Protein AF-A0AAN0LYT0-F1 (afdb_monomer_lite)

Foldseek 3Di:
DPQPDPPPSSVVSVVVVVVVVQVVQVVVVFFDDWDWDQDPLRWIFIFTRGPAFAQDQDPVRHGLVCCVVPPPPDDPPPDDDDDGDHDHIGTDGDSPPPDD

Secondary structure (DSSP, 8-state):
--SS-SSHHHHHHHHHHHHHHHHHHHHTT--S-EEEEE-TTSEEEEEE-SS-EE-SBPTTSSBHHHHHHHSTT--GGGS------EE------EE-----

Radius of gyration: 14.74 Å; chains: 1; bounding box: 36×31×37 Å

Structure (mmCIF, N/CA/C/O backbone):
data_AF-A0AAN0LYT0-F1
#
_entry.id   AF-A0AAN0LYT0-F1
#
loop_
_atom_site.group_PDB
_atom_site.id
_atom_site.type_symbol
_atom_site.label_atom_id
_atom_site.label_alt_id
_atom_site.label_comp_id
_atom_site.label_asym_id
_atom_site.label_entity_id
_atom_site.label_seq_id
_atom_site.pdbx_PDB_ins_code
_atom_site.Cartn_x
_atom_site.Cartn_y
_atom_site.Cartn_z
_atom_site.occupancy
_atom_site.B_iso_or_equiv
_atom_site.auth_seq_id
_atom_site.auth_comp_id
_atom_site.auth_asym_id
_atom_site.auth_atom_id
_atom_site.pdbx_PDB_model_num
ATOM 1 N N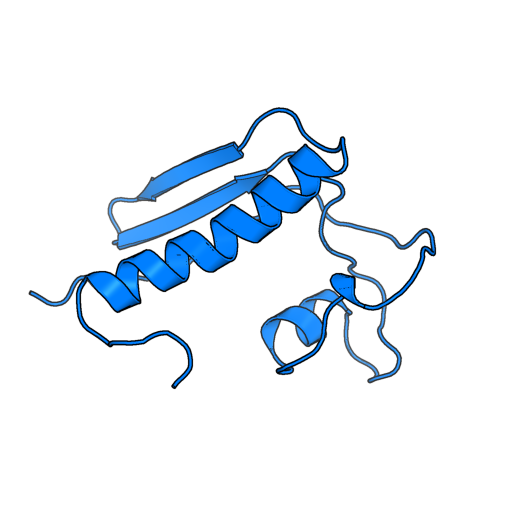 . MET A 1 1 ? 6.498 -13.376 11.750 1.00 87.06 1 MET A N 1
ATOM 2 C CA . MET A 1 1 ? 7.488 -13.430 10.650 1.00 87.06 1 MET A CA 1
ATOM 3 C C . MET A 1 1 ? 7.451 -12.152 9.825 1.00 87.06 1 MET A C 1
ATOM 5 O O . MET A 1 1 ? 8.455 -11.468 9.832 1.00 87.06 1 MET A O 1
ATOM 9 N N . TYR A 1 2 ? 6.321 -11.796 9.200 1.00 93.44 2 TYR A N 1
ATOM 10 C CA . TYR A 1 2 ? 6.203 -10.564 8.401 1.00 93.44 2 TYR A CA 1
ATOM 11 C C . T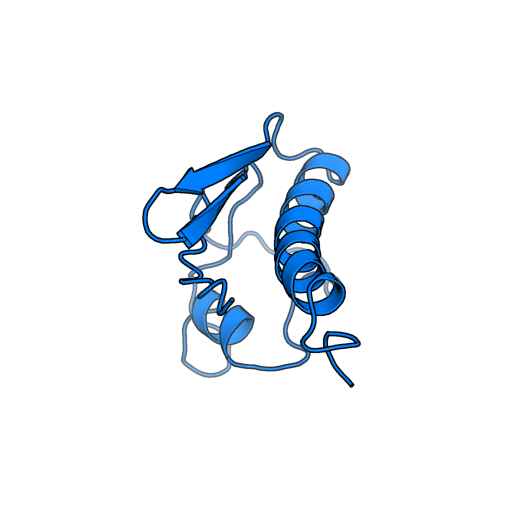YR A 1 2 ? 5.733 -9.364 9.235 1.00 93.44 2 TYR A C 1
ATOM 13 O O . TYR A 1 2 ? 6.493 -8.438 9.463 1.00 93.44 2 TYR A O 1
ATOM 21 N N . ILE A 1 3 ? 4.530 -9.443 9.808 1.00 93.81 3 ILE A N 1
ATOM 22 C CA . ILE A 1 3 ? 3.902 -8.312 10.518 1.00 93.81 3 ILE A CA 1
ATOM 23 C C . ILE A 1 3 ? 4.068 -8.340 12.049 1.00 93.81 3 ILE A C 1
ATOM 25 O O . ILE A 1 3 ? 3.438 -7.571 12.765 1.00 93.81 3 ILE A O 1
ATOM 29 N N . GLY A 1 4 ? 4.925 -9.217 12.578 1.00 95.31 4 GLY A N 1
ATOM 30 C CA . GLY A 1 4 ? 5.179 -9.346 14.021 1.00 95.31 4 GLY A CA 1
ATOM 31 C C . GLY A 1 4 ? 4.128 -10.168 14.780 1.00 95.31 4 GLY A C 1
ATOM 32 O O . GLY A 1 4 ? 4.474 -11.216 15.323 1.00 95.31 4 GLY A O 1
ATOM 33 N N . SER A 1 5 ? 2.864 -9.742 14.779 1.00 94.69 5 SER A N 1
ATOM 34 C CA . SER A 1 5 ? 1.732 -10.401 15.457 1.00 94.69 5 SER A CA 1
ATOM 35 C C . SER A 1 5 ? 0.458 -10.357 14.601 1.00 94.69 5 SER A C 1
ATOM 37 O O . SER A 1 5 ? 0.444 -9.751 13.538 1.00 94.69 5 SER A O 1
ATOM 39 N N . THR A 1 6 ? -0.615 -11.008 15.055 1.00 94.94 6 THR A N 1
ATOM 40 C CA . THR A 1 6 ? -1.973 -10.908 14.475 1.00 94.94 6 THR A CA 1
ATOM 41 C C . THR A 1 6 ? -2.970 -10.295 15.466 1.00 94.94 6 THR A C 1
ATOM 43 O O . THR A 1 6 ? -4.173 -10.489 15.346 1.00 94.94 6 THR A O 1
ATOM 46 N N . ASP A 1 7 ? -2.457 -9.596 16.482 1.00 91.50 7 ASP A N 1
ATOM 47 C CA . ASP A 1 7 ? -3.232 -8.766 17.407 1.00 91.50 7 ASP A CA 1
ATOM 48 C C . ASP A 1 7 ? -3.279 -7.310 16.895 1.00 91.50 7 ASP A C 1
ATOM 50 O O . ASP A 1 7 ? -2.859 -7.011 15.772 1.00 91.50 7 ASP A O 1
ATOM 54 N N . GLN A 1 8 ? -3.736 -6.376 17.734 1.00 90.81 8 GLN A N 1
ATOM 55 C CA . GLN A 1 8 ? -3.787 -4.949 17.408 1.00 90.81 8 GLN A CA 1
ATOM 56 C C . GLN A 1 8 ? -2.454 -4.395 16.874 1.00 90.81 8 GLN A C 1
ATOM 58 O O . GLN A 1 8 ? -2.469 -3.517 16.015 1.00 90.81 8 GLN A O 1
ATOM 63 N N . ARG A 1 9 ? -1.297 -4.890 17.336 1.00 92.44 9 ARG A N 1
ATOM 64 C CA . ARG A 1 9 ? 0.006 -4.396 16.858 1.00 92.44 9 ARG A CA 1
ATOM 65 C C . ARG A 1 9 ? 0.247 -4.786 15.407 1.00 92.44 9 ARG A C 1
ATOM 67 O O . ARG A 1 9 ? 0.670 -3.940 14.630 1.00 92.44 9 ARG A O 1
ATOM 74 N N . GLY A 1 10 ? -0.065 -6.030 15.045 1.00 93.31 10 GLY A N 1
ATOM 75 C CA . GLY A 1 10 ? 0.008 -6.510 13.667 1.00 93.31 10 GLY A CA 1
ATOM 76 C C . GLY A 1 10 ? -0.930 -5.743 12.745 1.00 93.31 10 GLY A C 1
ATOM 77 O O . GLY A 1 10 ? -0.534 -5.356 11.651 1.00 93.31 10 GLY A O 1
ATOM 78 N N . LEU A 1 11 ? -2.137 -5.442 13.234 1.00 91.44 11 LEU A N 1
ATOM 79 C CA . LEU A 1 11 ? -3.110 -4.628 12.511 1.00 91.44 11 LEU A CA 1
ATOM 80 C C . LEU A 1 11 ? -2.569 -3.226 12.196 1.00 91.44 11 LEU A C 1
ATOM 82 O O . LEU A 1 11 ? -2.607 -2.790 11.052 1.00 91.44 11 LEU A O 1
ATOM 86 N N . HIS A 1 12 ? -2.019 -2.529 13.195 1.00 90.56 12 HIS A N 1
ATOM 87 C CA . HIS A 1 12 ? -1.436 -1.200 12.982 1.00 90.56 12 HIS A CA 1
ATOM 88 C C . HIS A 1 12 ? -0.190 -1.263 12.096 1.00 90.56 12 HIS A C 1
ATOM 90 O O . HIS A 1 12 ? 0.077 -0.324 11.357 1.00 90.56 12 HIS A O 1
ATOM 96 N N . HIS A 1 13 ? 0.551 -2.372 12.128 1.00 92.62 13 HIS A N 1
ATOM 97 C CA . HIS A 1 13 ? 1.731 -2.552 11.292 1.00 92.62 13 HIS A CA 1
ATOM 98 C C . HIS A 1 13 ? 1.396 -2.548 9.798 1.00 92.62 13 HIS A C 1
ATOM 100 O O . HIS A 1 13 ? 2.125 -1.930 9.031 1.00 92.62 13 HIS A O 1
ATOM 106 N N . LEU A 1 14 ? 0.261 -3.132 9.395 1.00 91.25 14 LEU A N 1
ATOM 107 C CA . LEU A 1 14 ? -0.226 -3.033 8.012 1.00 91.25 14 LEU A CA 1
ATOM 108 C C . LEU A 1 14 ? -0.433 -1.571 7.592 1.00 91.25 14 LEU A C 1
ATOM 110 O O . LEU A 1 14 ? -0.044 -1.174 6.497 1.00 91.25 14 LEU A O 1
ATOM 114 N N . VAL A 1 15 ? -0.976 -0.747 8.493 1.00 89.81 15 VAL A N 1
ATOM 115 C CA . VAL A 1 15 ? -1.165 0.692 8.255 1.00 89.81 15 VAL A CA 1
ATOM 116 C C . VAL A 1 15 ? 0.177 1.411 8.117 1.00 89.81 15 VAL A C 1
ATOM 118 O O . VAL A 1 15 ? 0.340 2.227 7.208 1.00 89.81 15 VAL A O 1
ATOM 121 N N . TRP A 1 16 ? 1.145 1.093 8.983 1.00 91.19 16 TRP A N 1
ATOM 122 C CA . TRP A 1 16 ? 2.487 1.677 8.939 1.00 91.19 16 TRP A CA 1
ATOM 123 C C . TRP A 1 16 ? 3.211 1.376 7.632 1.00 91.19 16 TRP A C 1
ATOM 125 O O . TRP A 1 16 ? 3.722 2.301 7.016 1.00 91.19 16 TRP A O 1
ATOM 135 N N . GLU A 1 17 ? 3.165 0.138 7.144 1.00 93.56 17 GLU A N 1
ATOM 136 C CA . GLU A 1 17 ? 3.823 -0.247 5.887 1.00 93.56 17 GLU A CA 1
ATOM 137 C C . GLU A 1 17 ? 3.323 0.568 4.684 1.00 93.56 17 GLU A C 1
ATOM 139 O O . GLU A 1 17 ? 4.088 0.945 3.791 1.00 93.56 17 GLU A O 1
ATOM 144 N N . ILE A 1 18 ? 2.028 0.888 4.654 1.00 91.06 18 ILE A N 1
ATOM 145 C CA . ILE A 1 18 ? 1.462 1.728 3.599 1.00 91.06 18 ILE A CA 1
ATOM 146 C C . ILE A 1 18 ? 1.836 3.200 3.795 1.00 91.06 18 ILE A C 1
ATOM 148 O O . ILE A 1 18 ? 2.245 3.867 2.842 1.00 91.06 18 ILE A O 1
ATOM 152 N N . MET A 1 19 ? 1.708 3.705 5.022 1.00 91.19 19 MET A N 1
ATOM 153 C CA . MET A 1 19 ? 2.027 5.092 5.356 1.00 91.19 19 MET A CA 1
ATOM 154 C C . MET A 1 19 ? 3.507 5.416 5.109 1.00 91.19 19 MET A C 1
ATOM 156 O O . MET A 1 19 ? 3.812 6.476 4.566 1.00 91.19 19 MET A O 1
ATOM 160 N N . ASP A 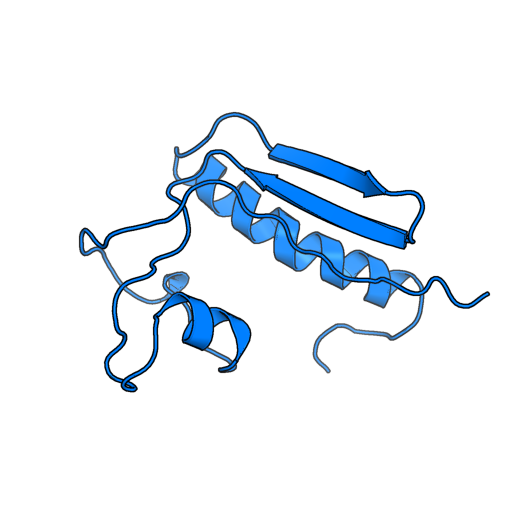1 20 ? 4.417 4.502 5.437 1.00 92.56 20 ASP A N 1
ATOM 161 C CA . ASP A 1 20 ? 5.860 4.688 5.280 1.00 92.56 20 ASP A CA 1
ATOM 162 C C . ASP A 1 20 ? 6.254 4.839 3.807 1.00 92.56 20 ASP A C 1
ATOM 164 O O . ASP A 1 20 ? 7.098 5.668 3.473 1.00 92.56 20 ASP A O 1
ATOM 168 N N . ASN A 1 21 ? 5.586 4.131 2.888 1.00 91.31 21 ASN A N 1
ATOM 169 C CA . ASN A 1 21 ? 5.807 4.327 1.453 1.00 91.31 21 ASN A CA 1
ATOM 170 C C . ASN A 1 21 ? 5.385 5.728 0.975 1.00 91.31 21 ASN A C 1
ATOM 172 O O . ASN A 1 21 ? 6.065 6.311 0.131 1.00 91.31 21 ASN A O 1
ATOM 176 N N . ALA A 1 22 ? 4.304 6.287 1.525 1.00 90.44 22 ALA A N 1
ATOM 177 C CA . ALA A 1 22 ? 3.891 7.661 1.237 1.00 90.44 22 ALA A CA 1
ATOM 178 C C . ALA A 1 22 ? 4.859 8.696 1.845 1.00 90.44 22 ALA A C 1
ATOM 180 O O . ALA A 1 22 ? 5.200 9.691 1.201 1.00 90.44 22 ALA A O 1
ATOM 181 N N . ILE A 1 23 ? 5.344 8.454 3.069 1.00 92.75 23 ILE A N 1
ATOM 182 C CA . ILE A 1 23 ? 6.347 9.303 3.729 1.00 92.75 23 ILE A CA 1
ATOM 183 C C . ILE A 1 23 ? 7.665 9.291 2.949 1.00 92.75 23 ILE A C 1
ATOM 185 O O . ILE A 1 23 ? 8.271 10.346 2.773 1.00 92.75 23 ILE A O 1
ATOM 189 N N . ASP A 1 24 ? 8.089 8.140 2.431 1.00 90.94 24 ASP A N 1
ATOM 190 C CA . ASP A 1 24 ? 9.298 8.032 1.615 1.00 90.94 24 ASP A CA 1
ATOM 191 C C . ASP A 1 24 ? 9.227 8.895 0.350 1.00 90.94 24 ASP A C 1
ATOM 193 O O . ASP A 1 24 ? 10.226 9.506 -0.039 1.00 90.94 24 ASP A O 1
ATOM 197 N N . GLU A 1 25 ? 8.065 8.998 -0.298 1.00 92.06 25 GLU A N 1
ATOM 198 C CA . GLU A 1 25 ? 7.885 9.917 -1.427 1.00 92.06 25 GLU A CA 1
ATOM 199 C C . GLU A 1 25 ? 8.064 11.376 -0.988 1.00 92.06 25 GLU A C 1
ATOM 201 O O . GLU A 1 25 ? 8.844 12.111 -1.608 1.00 92.06 25 GLU A O 1
ATOM 206 N N . ALA A 1 26 ? 7.435 11.765 0.126 1.00 91.50 26 ALA A N 1
ATOM 207 C CA . ALA A 1 26 ? 7.536 13.113 0.684 1.00 91.50 26 ALA A CA 1
ATOM 208 C C . ALA A 1 26 ? 8.977 13.470 1.088 1.00 91.50 26 ALA A C 1
ATOM 210 O O . ALA A 1 26 ? 9.464 14.553 0.755 1.00 91.50 26 ALA A O 1
ATOM 211 N N . LEU A 1 27 ? 9.701 12.547 1.732 1.00 91.75 27 LEU A N 1
ATOM 212 C CA . LEU A 1 27 ? 11.113 12.713 2.101 1.00 91.75 27 LEU A CA 1
ATOM 213 C C . LEU A 1 27 ? 12.027 12.832 0.876 1.00 91.75 27 LEU A C 1
ATOM 215 O O . LEU A 1 27 ? 13.033 13.539 0.920 1.00 91.75 27 LEU A O 1
ATOM 219 N N . ASN A 1 28 ? 11.658 12.200 -0.240 1.00 88.88 28 ASN A N 1
ATOM 220 C CA . ASN A 1 28 ? 12.339 12.357 -1.526 1.00 88.88 28 ASN A CA 1
ATOM 221 C C . ASN A 1 28 ? 11.931 13.636 -2.286 1.00 88.88 28 ASN A C 1
ATOM 223 O O . ASN A 1 28 ? 12.379 13.843 -3.417 1.00 88.88 28 ASN A O 1
ATOM 227 N N . GLY A 1 29 ? 11.114 14.499 -1.674 1.00 92.06 29 GLY A N 1
ATOM 228 C CA . GLY A 1 29 ? 10.695 15.791 -2.214 1.00 92.06 29 GLY A CA 1
ATOM 229 C C . GLY A 1 29 ? 9.453 15.739 -3.105 1.00 92.06 29 GLY A C 1
ATOM 230 O O . GLY A 1 29 ? 9.205 16.699 -3.837 1.00 92.06 29 GLY A O 1
ATOM 231 N N . TYR A 1 30 ? 8.685 14.646 -3.071 1.00 90.06 30 TYR A N 1
ATOM 232 C CA . TYR A 1 30 ? 7.477 14.462 -3.877 1.00 90.06 30 TYR A CA 1
ATOM 233 C C . TYR A 1 30 ? 6.231 14.357 -2.993 1.00 90.06 30 TYR A C 1
ATOM 235 O O . TYR A 1 30 ? 6.118 13.457 -2.171 1.00 90.06 30 TYR A O 1
ATOM 243 N N . GLY A 1 31 ? 5.272 15.256 -3.207 1.00 89.06 31 GLY A N 1
ATOM 244 C CA . GLY A 1 31 ? 4.043 15.332 -2.419 1.00 89.06 31 GLY A CA 1
ATOM 245 C C . GLY A 1 31 ? 4.164 16.229 -1.189 1.00 89.06 31 GLY A C 1
ATOM 246 O O . GLY A 1 31 ? 5.245 16.439 -0.639 1.00 89.06 31 GLY A O 1
ATOM 247 N N . LYS A 1 32 ? 3.038 16.829 -0.791 1.00 93.44 32 LYS A N 1
ATOM 248 C CA . LYS A 1 32 ? 2.960 17.749 0.361 1.00 93.44 32 LYS A CA 1
ATOM 249 C C . LYS A 1 32 ? 1.927 17.322 1.391 1.00 93.44 32 LYS A C 1
ATOM 251 O O . LYS A 1 32 ? 1.955 17.811 2.519 1.00 93.44 32 LYS A O 1
ATOM 256 N N . SER A 1 33 ? 1.010 16.446 0.997 1.00 92.75 33 SER A N 1
ATOM 257 C CA . SER A 1 33 ? -0.062 15.953 1.841 1.00 92.75 33 SER A CA 1
ATOM 258 C C . SER A 1 33 ? -0.153 14.436 1.766 1.00 92.75 33 SER A C 1
ATOM 260 O O . SER A 1 33 ? 0.004 13.838 0.701 1.00 92.75 33 SER A O 1
ATOM 262 N N . ILE A 1 34 ? -0.432 13.835 2.920 1.00 91.31 34 ILE A N 1
ATOM 263 C CA . ILE A 1 34 ? -0.842 12.443 3.053 1.00 91.31 34 ILE A CA 1
ATOM 264 C C . ILE A 1 34 ? -2.169 12.468 3.811 1.00 91.31 34 ILE A C 1
ATOM 266 O O . ILE A 1 34 ? -2.257 13.038 4.901 1.00 91.31 34 ILE A O 1
ATOM 270 N N . LYS A 1 35 ? -3.212 11.881 3.227 1.00 93.00 35 LYS A N 1
ATOM 271 C CA . LYS A 1 35 ? -4.548 11.781 3.814 1.00 93.00 35 LYS A CA 1
ATOM 272 C C . LYS A 1 35 ? -4.834 10.334 4.188 1.00 93.00 35 LYS A C 1
ATOM 274 O O . LYS A 1 35 ? -4.799 9.456 3.330 1.00 93.00 35 LYS A O 1
ATOM 279 N N . ILE A 1 36 ? -5.183 10.119 5.451 1.00 90.00 36 ILE A N 1
ATOM 280 C CA . ILE A 1 36 ? -5.594 8.820 5.983 1.00 90.00 36 ILE A CA 1
ATOM 281 C C . ILE A 1 36 ? -7.081 8.901 6.326 1.00 90.00 36 ILE A C 1
ATOM 283 O O . ILE A 1 36 ? -7.514 9.858 6.970 1.00 90.00 36 ILE A O 1
ATOM 287 N N . VAL A 1 37 ? -7.861 7.927 5.863 1.00 89.88 37 VAL A N 1
ATOM 288 C CA . VAL A 1 37 ? -9.301 7.824 6.129 1.00 89.88 37 VAL A CA 1
ATOM 289 C C . VAL A 1 37 ? -9.609 6.416 6.611 1.00 89.88 37 VAL A C 1
ATOM 291 O O . VAL A 1 37 ? -9.184 5.452 5.981 1.00 89.88 37 VAL A O 1
ATOM 294 N N . ILE A 1 38 ? -10.334 6.316 7.721 1.00 88.56 38 ILE A N 1
ATOM 295 C CA . ILE A 1 38 ? -10.949 5.073 8.185 1.00 88.56 38 ILE A CA 1
ATOM 296 C C . ILE A 1 38 ? -12.433 5.202 7.865 1.00 88.56 38 ILE A C 1
ATOM 298 O O . ILE A 1 38 ? -13.067 6.152 8.323 1.00 88.56 38 ILE A O 1
ATOM 302 N N . GLU A 1 39 ? -12.942 4.296 7.045 1.00 88.62 39 GLU A N 1
ATOM 303 C CA . GLU A 1 39 ? -14.332 4.274 6.601 1.00 88.62 39 GLU A CA 1
ATOM 304 C C . GLU A 1 39 ? -15.175 3.371 7.520 1.00 88.62 39 GLU A C 1
ATOM 306 O O . GLU A 1 39 ? -14.657 2.508 8.239 1.00 88.62 39 GLU A O 1
ATOM 311 N N . ASP A 1 40 ? -16.497 3.545 7.478 1.00 89.31 40 ASP A N 1
ATOM 312 C CA . ASP A 1 40 ? -17.439 2.826 8.351 1.00 89.31 40 ASP A CA 1
ATOM 313 C C . ASP A 1 40 ? -17.497 1.308 8.078 1.00 89.31 40 ASP A C 1
ATOM 315 O O . ASP A 1 40 ? -17.943 0.535 8.926 1.00 89.31 40 ASP A O 1
ATOM 319 N N . ASP A 1 41 ? -17.024 0.856 6.913 1.00 86.44 41 ASP A N 1
ATOM 320 C CA . ASP A 1 41 ? -16.942 -0.560 6.527 1.00 86.44 41 ASP A CA 1
ATOM 321 C C . ASP A 1 41 ? -15.657 -1.256 7.018 1.00 86.44 41 ASP A C 1
ATOM 323 O O . ASP A 1 41 ? -15.330 -2.369 6.599 1.00 86.44 41 ASP A O 1
ATOM 327 N N . MET A 1 42 ? -14.943 -0.617 7.948 1.00 81.75 42 MET A N 1
ATOM 328 C CA . MET A 1 42 ? -13.643 -1.047 8.456 1.00 81.75 42 MET A CA 1
ATOM 329 C C . MET A 1 42 ? -12.566 -1.099 7.366 1.00 81.75 42 MET A C 1
ATOM 331 O O . MET A 1 42 ? -11.622 -1.887 7.456 1.00 81.75 42 MET A O 1
ATOM 335 N N . THR A 1 43 ? -12.693 -0.270 6.329 1.00 83.88 43 THR A N 1
ATOM 336 C CA . THR A 1 43 ? -11.597 -0.036 5.393 1.00 83.88 43 THR A CA 1
ATOM 337 C C . THR A 1 43 ? -10.728 1.136 5.824 1.00 83.88 43 THR A C 1
ATOM 339 O O . THR A 1 43 ? -11.198 2.104 6.423 1.00 83.88 43 THR A O 1
ATOM 342 N N . LEU A 1 44 ? -9.428 1.050 5.535 1.00 88.88 44 LEU A N 1
ATOM 343 C CA . LEU A 1 44 ? -8.493 2.154 5.735 1.00 88.88 44 LEU A CA 1
ATOM 344 C C . LEU A 1 44 ? -7.852 2.530 4.409 1.00 88.88 44 LEU A C 1
ATOM 346 O O . LEU A 1 44 ? -7.203 1.703 3.778 1.00 88.88 44 LEU A O 1
ATOM 350 N N . SER A 1 45 ? -7.982 3.801 4.042 1.00 89.06 45 SER A N 1
ATOM 351 C CA . SER A 1 45 ? -7.392 4.391 2.845 1.00 89.06 45 SER A CA 1
ATOM 352 C C . SER A 1 45 ? -6.251 5.341 3.200 1.00 89.06 45 SER A C 1
ATOM 354 O O . SER A 1 45 ? -6.437 6.270 3.985 1.00 89.06 45 SER A O 1
ATOM 356 N N . VAL A 1 46 ? -5.096 5.171 2.554 1.00 88.06 46 VAL A N 1
ATOM 357 C CA . VAL A 1 46 ? -3.981 6.134 2.572 1.00 88.06 46 VAL A CA 1
ATOM 358 C C . VAL A 1 46 ? -3.808 6.706 1.172 1.00 88.06 46 VAL A C 1
ATOM 360 O O . VAL A 1 46 ? -3.612 5.944 0.230 1.00 88.06 46 VAL A O 1
ATOM 363 N N . ARG A 1 47 ? -3.879 8.034 1.053 1.00 91.25 47 ARG A N 1
ATOM 364 C CA . ARG A 1 47 ? -3.695 8.806 -0.184 1.00 91.25 47 ARG A CA 1
ATOM 365 C C . ARG A 1 47 ? -2.509 9.745 -0.040 1.00 91.25 47 ARG A C 1
ATOM 367 O O . ARG A 1 47 ? -2.471 10.514 0.915 1.00 91.25 47 ARG A O 1
ATOM 374 N N . ASP A 1 48 ? -1.608 9.740 -1.011 1.00 92.12 48 ASP A N 1
ATOM 375 C CA . ASP A 1 48 ? -0.483 10.671 -1.108 1.00 92.12 48 ASP A CA 1
ATOM 376 C C . ASP A 1 48 ? -0.449 11.397 -2.461 1.00 92.12 48 ASP A C 1
ATOM 378 O O . ASP A 1 48 ? -1.131 11.017 -3.417 1.00 92.12 48 ASP A O 1
ATOM 382 N N . GLU A 1 49 ? 0.348 12.462 -2.508 1.00 91.88 49 GLU A N 1
ATOM 383 C CA . GLU A 1 49 ? 0.629 13.275 -3.699 1.00 91.88 49 GLU A CA 1
ATOM 384 C C . GLU A 1 49 ? 2.057 13.031 -4.229 1.00 91.88 49 GLU A C 1
ATOM 386 O O . GLU A 1 49 ? 2.691 13.929 -4.790 1.00 91.88 49 GLU A O 1
ATOM 391 N N . GLY A 1 50 ? 2.615 11.846 -3.969 1.00 90.31 50 GLY A N 1
ATOM 392 C CA . GLY A 1 50 ? 3.933 11.437 -4.432 1.00 90.31 50 GLY A CA 1
ATOM 393 C C . GLY A 1 50 ? 3.978 11.235 -5.947 1.00 90.31 50 GLY A C 1
ATOM 394 O O . GLY A 1 50 ? 3.068 11.594 -6.691 1.00 90.31 50 GLY A O 1
ATOM 395 N N . ARG A 1 51 ? 5.045 10.610 -6.452 1.00 89.75 51 ARG A N 1
ATOM 396 C CA . ARG A 1 51 ? 5.195 10.390 -7.907 1.00 89.75 51 ARG A CA 1
ATOM 397 C C . ARG A 1 51 ? 4.173 9.408 -8.478 1.00 89.75 51 ARG A C 1
ATOM 399 O O . ARG A 1 51 ? 4.047 9.318 -9.700 1.00 89.75 51 ARG A O 1
ATOM 406 N N . GLY A 1 52 ? 3.527 8.630 -7.614 1.00 89.00 52 GLY A N 1
ATOM 407 C CA . GLY A 1 52 ? 2.671 7.516 -7.987 1.00 89.00 52 GLY A CA 1
ATOM 408 C C . GLY A 1 52 ? 3.434 6.217 -8.257 1.00 89.00 52 GLY A C 1
ATOM 409 O O . GLY A 1 52 ? 4.662 6.183 -8.386 1.00 89.00 52 GLY A O 1
ATOM 410 N N . MET A 1 53 ? 2.693 5.117 -8.374 1.00 87.69 53 MET A N 1
ATOM 411 C CA . MET A 1 53 ? 3.270 3.795 -8.641 1.00 87.69 53 MET A CA 1
ATOM 412 C C . MET A 1 53 ? 3.423 3.544 -10.146 1.00 87.69 53 MET A C 1
ATOM 414 O O . MET A 1 53 ? 2.554 3.954 -10.920 1.00 87.69 53 MET A O 1
ATOM 418 N N . PRO A 1 54 ? 4.495 2.861 -10.592 1.00 88.00 54 PRO A N 1
ATOM 419 C CA . PRO A 1 54 ? 4.688 2.538 -12.000 1.00 88.00 54 PRO A CA 1
ATOM 420 C C . PRO A 1 54 ? 3.619 1.556 -12.498 1.00 88.00 54 PRO A C 1
ATOM 422 O O . PRO A 1 54 ? 3.356 0.535 -11.864 1.00 88.00 54 PRO A O 1
ATOM 425 N N . ILE A 1 55 ? 3.035 1.839 -13.663 1.00 87.94 55 ILE A N 1
ATOM 426 C CA . ILE A 1 55 ? 1.988 0.995 -14.278 1.00 87.94 55 ILE A CA 1
ATOM 427 C C . ILE A 1 55 ? 2.430 0.301 -15.566 1.00 87.94 55 ILE A C 1
ATOM 429 O O . ILE A 1 55 ? 1.671 -0.472 -16.148 1.00 87.94 55 ILE A O 1
ATOM 433 N N . GLU A 1 56 ? 3.648 0.575 -16.024 1.00 89.06 56 GLU A N 1
ATOM 434 C CA . GLU A 1 56 ? 4.196 -0.051 -17.224 1.00 89.06 56 GLU A CA 1
ATOM 435 C C . GLU A 1 56 ? 4.455 -1.545 -17.024 1.00 89.06 56 GLU A C 1
ATOM 437 O O . GLU A 1 56 ? 4.503 -2.053 -15.901 1.00 89.06 56 GLU A O 1
ATOM 442 N N . LEU A 1 57 ? 4.602 -2.261 -18.139 1.00 91.62 57 LEU A N 1
ATOM 443 C CA . LEU A 1 57 ? 4.879 -3.689 -18.126 1.00 91.62 57 LEU A CA 1
ATOM 444 C C . LEU A 1 57 ? 6.266 -3.941 -17.516 1.00 91.62 57 LEU A C 1
ATOM 446 O O . LEU A 1 57 ? 7.275 -3.429 -17.994 1.00 91.62 57 LEU A O 1
ATOM 450 N N . HIS A 1 58 ? 6.324 -4.758 -16.473 1.00 90.38 58 HIS A N 1
ATOM 451 C CA . HIS A 1 58 ? 7.574 -5.258 -15.925 1.00 90.38 58 HIS A CA 1
ATOM 452 C C . HIS A 1 58 ? 8.092 -6.427 -16.778 1.00 90.38 58 HIS A C 1
ATOM 454 O O . HIS A 1 58 ? 7.323 -7.131 -17.435 1.00 90.38 58 HIS A O 1
ATOM 460 N N . LYS A 1 59 ? 9.399 -6.708 -16.711 1.00 87.94 59 LYS A N 1
ATOM 461 C CA . LYS A 1 59 ? 10.060 -7.835 -17.407 1.00 87.94 59 LYS A CA 1
ATOM 462 C C . LYS A 1 59 ? 9.442 -9.216 -17.134 1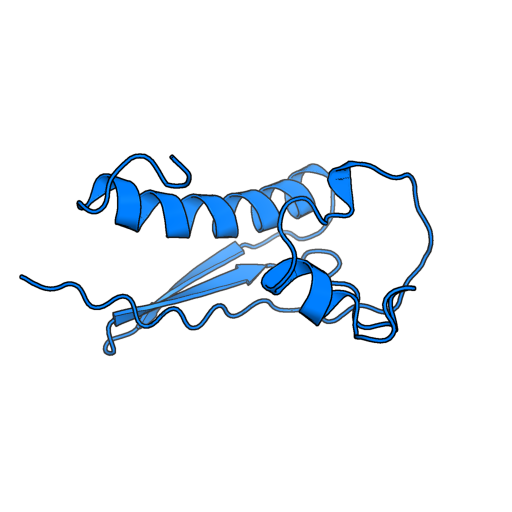.00 87.94 59 LYS A C 1
ATOM 464 O O . LYS A 1 59 ? 9.706 -10.155 -17.873 1.00 87.94 59 LYS A O 1
ATOM 469 N N . SER A 1 60 ? 8.644 -9.349 -16.074 1.00 87.88 60 SER A N 1
ATOM 470 C CA . SER A 1 60 ? 7.884 -10.566 -15.761 1.00 87.88 60 SER A CA 1
ATOM 471 C C . SER A 1 60 ? 6.650 -10.770 -16.649 1.00 87.88 60 SER A C 1
ATOM 473 O O . SER A 1 60 ? 5.999 -11.800 -16.526 1.00 87.88 60 SER A O 1
ATOM 475 N N . GLY A 1 61 ? 6.304 -9.810 -17.514 1.00 91.56 61 GLY A N 1
ATOM 476 C CA . GLY A 1 61 ? 5.148 -9.888 -18.413 1.00 91.56 61 GLY A CA 1
ATOM 477 C C . GLY A 1 61 ? 3.831 -9.380 -17.816 1.00 91.56 61 GLY A C 1
ATOM 478 O O . GLY A 1 61 ? 2.804 -9.448 -18.481 1.00 91.56 61 GLY A O 1
ATOM 479 N N . VAL A 1 62 ? 3.852 -8.849 -16.590 1.00 92.56 62 VAL A N 1
ATOM 480 C CA . V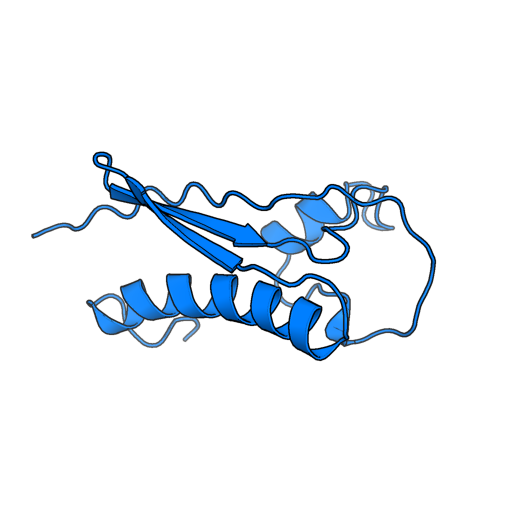AL A 1 62 ? 2.703 -8.206 -15.920 1.00 92.56 62 VAL A CA 1
ATOM 481 C C . VAL A 1 62 ? 3.040 -6.760 -15.550 1.00 92.56 62 VAL A C 1
ATOM 483 O O . VAL A 1 62 ? 4.206 -6.372 -15.612 1.00 92.56 62 VAL A O 1
ATOM 486 N N . SER A 1 63 ? 2.053 -5.939 -15.177 1.00 91.62 63 SER A N 1
ATOM 487 C CA . SER A 1 63 ? 2.310 -4.541 -14.796 1.00 91.62 63 SER A CA 1
ATOM 488 C C . SER A 1 63 ? 3.208 -4.449 -13.559 1.00 91.62 63 SER A C 1
ATOM 490 O O . SER A 1 63 ? 3.122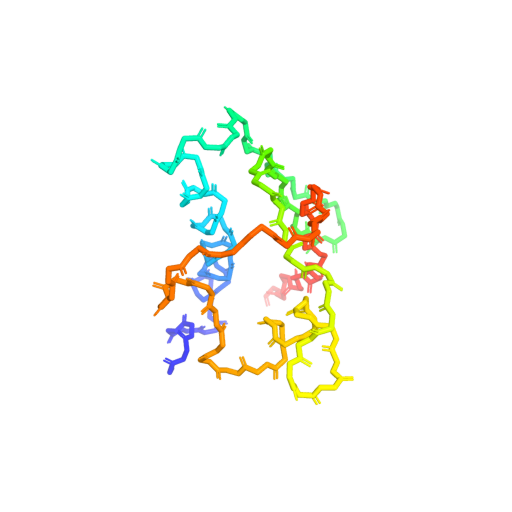 -5.275 -12.650 1.00 91.62 63 SER A O 1
ATOM 492 N N . ALA A 1 64 ? 4.058 -3.424 -13.494 1.00 89.75 64 ALA A N 1
ATOM 493 C CA . ALA A 1 64 ? 4.904 -3.167 -12.332 1.00 89.75 64 ALA A CA 1
ATOM 494 C C . ALA A 1 64 ? 4.071 -3.006 -11.048 1.00 89.75 64 ALA A C 1
ATOM 496 O O . ALA A 1 64 ? 4.468 -3.516 -10.003 1.00 89.75 64 ALA A O 1
ATOM 497 N N . LEU A 1 65 ? 2.878 -2.410 -11.154 1.00 90.50 65 LEU A N 1
ATOM 498 C CA . LEU A 1 65 ? 1.891 -2.346 -10.077 1.00 90.50 65 LEU A CA 1
ATOM 499 C C . LEU A 1 65 ? 1.542 -3.740 -9.538 1.00 90.50 65 LEU A C 1
ATOM 501 O O . LEU A 1 65 ? 1.621 -3.976 -8.337 1.00 90.50 65 LEU A O 1
ATOM 505 N N . GLN A 1 66 ? 1.209 -4.689 -10.417 1.00 91.19 66 GLN A N 1
ATOM 506 C CA . GLN A 1 66 ? 0.901 -6.055 -9.999 1.00 91.19 66 GLN A CA 1
ATOM 507 C C . GLN A 1 66 ? 2.108 -6.720 -9.336 1.00 91.19 66 GLN A C 1
ATOM 509 O O . GLN A 1 66 ? 1.948 -7.399 -8.325 1.00 91.19 66 GLN A O 1
ATOM 514 N N . VAL A 1 67 ? 3.316 -6.522 -9.869 1.00 92.06 67 VAL A N 1
ATOM 515 C CA . VAL A 1 67 ? 4.536 -7.092 -9.276 1.00 92.06 67 VAL A CA 1
ATOM 516 C C . VAL A 1 67 ? 4.735 -6.599 -7.844 1.00 92.06 67 VAL A C 1
ATOM 518 O O . VAL A 1 67 ? 4.985 -7.421 -6.969 1.00 92.06 67 VAL A O 1
ATOM 521 N N . ILE A 1 68 ? 4.563 -5.296 -7.597 1.00 90.31 68 ILE A N 1
ATOM 522 C CA . ILE A 1 68 ? 4.704 -4.685 -6.264 1.00 90.31 68 ILE A CA 1
ATOM 523 C C . ILE A 1 68 ? 3.767 -5.350 -5.244 1.00 90.31 68 ILE A C 1
ATOM 525 O O . ILE A 1 68 ? 4.189 -5.627 -4.127 1.00 90.31 68 ILE A O 1
ATOM 529 N N . PHE A 1 69 ? 2.525 -5.657 -5.631 1.00 91.62 69 PHE A N 1
ATOM 530 C CA . PHE A 1 69 ? 1.535 -6.242 -4.717 1.00 91.62 69 PHE A CA 1
ATOM 531 C C . PHE A 1 69 ? 1.550 -7.771 -4.630 1.00 91.62 69 PHE A C 1
ATOM 533 O O . PHE A 1 69 ? 0.931 -8.325 -3.726 1.00 91.62 69 PHE A O 1
ATOM 540 N N . THR A 1 70 ? 2.206 -8.475 -5.556 1.00 93.62 70 THR A N 1
ATOM 541 C CA . THR A 1 70 ? 2.090 -9.947 -5.652 1.00 93.62 70 THR A CA 1
ATOM 542 C C . THR A 1 70 ? 3.412 -10.697 -5.555 1.00 93.62 70 THR A C 1
ATOM 544 O O . THR A 1 70 ? 3.407 -11.919 -5.412 1.00 93.62 70 THR A O 1
ATOM 547 N N . VAL A 1 71 ? 4.549 -10.000 -5.603 1.00 91.94 71 VAL A N 1
ATOM 548 C CA . VAL A 1 71 ? 5.877 -10.615 -5.550 1.00 91.94 71 VAL A CA 1
ATOM 549 C C . VAL A 1 71 ? 6.654 -10.059 -4.362 1.00 91.94 71 VAL A C 1
ATOM 551 O O . VAL A 1 71 ? 7.017 -8.886 -4.326 1.00 91.94 71 VAL A O 1
ATOM 554 N N . LEU A 1 72 ? 6.957 -10.925 -3.393 1.00 91.50 72 LEU A N 1
ATOM 555 C CA . LEU A 1 72 ? 7.804 -10.559 -2.257 1.00 91.50 72 LEU A CA 1
ATOM 556 C C . LEU A 1 72 ? 9.208 -10.154 -2.727 1.00 91.50 72 LEU A C 1
ATOM 558 O O . LEU A 1 72 ? 9.768 -10.766 -3.636 1.00 91.50 72 LEU A O 1
ATOM 562 N N . HIS A 1 73 ? 9.797 -9.170 -2.045 1.00 88.19 73 HIS A N 1
ATOM 563 C CA . HIS A 1 73 ? 11.121 -8.609 -2.354 1.00 88.19 73 HIS A CA 1
ATOM 564 C C . HIS A 1 73 ? 11.220 -7.925 -3.732 1.00 88.19 73 HIS A C 1
ATOM 566 O O . HIS A 1 73 ? 12.314 -7.803 -4.286 1.00 88.19 73 HIS A O 1
ATOM 572 N N . ALA A 1 74 ? 10.101 -7.447 -4.284 1.00 85.75 74 ALA A N 1
ATOM 573 C CA . ALA A 1 74 ? 10.084 -6.587 -5.462 1.00 85.75 74 ALA A CA 1
ATOM 574 C C . ALA A 1 74 ? 9.845 -5.120 -5.065 1.00 85.75 74 ALA A C 1
ATOM 576 O O . ALA A 1 74 ? 8.894 -4.810 -4.356 1.00 85.75 74 ALA A O 1
ATOM 577 N N . GLY A 1 75 ? 10.694 -4.198 -5.530 1.00 79.19 75 GLY A N 1
ATOM 578 C CA . GLY A 1 75 ? 10.525 -2.772 -5.243 1.00 79.19 75 GLY A CA 1
ATOM 579 C C . GLY A 1 75 ? 11.617 -1.884 -5.839 1.00 79.19 75 GLY A C 1
ATOM 580 O O . GLY A 1 75 ? 12.740 -2.323 -6.078 1.00 79.19 75 GLY A O 1
ATOM 581 N N . GLY A 1 76 ? 11.284 -0.611 -6.068 1.00 74.44 76 GLY A N 1
ATOM 582 C CA . GLY A 1 76 ? 12.187 0.377 -6.674 1.00 74.44 76 GLY A CA 1
ATOM 583 C C . GLY A 1 76 ? 13.241 0.960 -5.726 1.00 74.44 76 GLY A C 1
ATOM 584 O O . GLY A 1 76 ? 14.170 1.612 -6.194 1.00 74.44 76 GLY A O 1
ATOM 585 N N . LYS A 1 77 ? 13.144 0.693 -4.413 1.00 69.38 77 LYS A N 1
ATOM 586 C CA . LYS A 1 77 ? 14.097 1.172 -3.389 1.00 69.38 77 LYS A CA 1
ATOM 587 C C . LYS A 1 77 ? 15.516 0.583 -3.548 1.00 69.38 77 LYS A C 1
ATOM 589 O O . LYS A 1 77 ? 16.432 1.018 -2.862 1.00 69.38 77 LYS A O 1
ATOM 594 N N . PHE A 1 78 ? 15.713 -0.356 -4.481 1.00 64.94 78 PHE A N 1
ATOM 595 C CA . PHE A 1 78 ? 16.985 -1.042 -4.743 1.00 64.94 78 PHE A CA 1
ATOM 596 C C . PHE A 1 78 ? 17.642 -0.688 -6.096 1.00 64.94 78 PHE A C 1
ATOM 598 O O . PHE A 1 78 ? 18.678 -1.262 -6.427 1.00 64.94 78 PHE A O 1
ATOM 605 N N . SER A 1 79 ? 17.081 0.235 -6.893 1.00 57.47 79 SER A N 1
ATOM 606 C CA . SER A 1 79 ? 17.610 0.586 -8.228 1.00 57.47 79 SER A CA 1
ATOM 607 C C . SER A 1 79 ? 17.539 2.085 -8.545 1.00 57.47 79 SER A C 1
ATOM 609 O O . SER A 1 79 ? 16.587 2.760 -8.158 1.00 57.47 79 SER A O 1
ATOM 611 N N . THR A 1 80 ? 18.500 2.609 -9.310 1.00 47.19 80 THR A N 1
ATOM 612 C CA . THR A 1 80 ? 18.557 4.015 -9.746 1.00 47.19 80 THR A CA 1
ATOM 613 C C . THR A 1 80 ? 17.838 4.271 -11.082 1.00 47.19 80 THR A C 1
ATOM 615 O O . THR A 1 80 ? 18.235 3.760 -12.118 1.00 47.19 80 THR A O 1
ATOM 618 N N . LYS A 1 81 ? 16.805 5.127 -11.002 1.00 50.84 81 LYS A N 1
ATOM 619 C CA . LYS A 1 81 ? 16.141 5.995 -12.007 1.00 50.84 81 LYS A CA 1
ATOM 620 C C . LYS A 1 81 ? 16.047 5.554 -13.483 1.00 50.84 81 LYS A C 1
ATOM 622 O O . LYS A 1 81 ? 16.976 5.760 -14.253 1.00 50.84 81 LYS A O 1
ATOM 627 N N . GLU A 1 82 ? 14.804 5.299 -13.901 1.00 53.41 82 GLU A N 1
ATOM 628 C CA . GLU A 1 82 ? 14.265 5.647 -15.227 1.00 53.41 82 GLU A CA 1
ATOM 629 C C . GLU A 1 82 ? 12.894 6.345 -15.080 1.00 53.41 82 GLU A C 1
ATOM 631 O O . GLU A 1 82 ? 12.189 6.201 -14.069 1.00 53.41 82 GLU A O 1
ATOM 636 N N . ALA A 1 83 ? 12.528 7.169 -16.065 1.00 54.81 83 ALA A N 1
ATOM 637 C CA . ALA A 1 83 ? 11.219 7.813 -16.124 1.00 54.81 83 ALA A CA 1
ATOM 638 C C . ALA A 1 83 ? 10.188 6.818 -16.678 1.00 54.81 83 ALA A C 1
ATOM 640 O O . ALA A 1 83 ? 10.196 6.520 -17.864 1.00 54.81 83 ALA A O 1
ATOM 641 N N . ILE A 1 84 ? 9.321 6.314 -15.800 1.00 65.94 84 ILE A N 1
ATOM 642 C CA . ILE A 1 84 ? 8.267 5.330 -16.091 1.00 65.94 84 ILE A CA 1
ATOM 643 C C . ILE A 1 84 ? 6.909 6.003 -15.842 1.00 65.94 84 ILE A C 1
ATOM 645 O O . ILE A 1 84 ? 6.796 6.833 -14.932 1.00 65.94 84 ILE A O 1
ATOM 649 N N . LYS A 1 85 ? 5.877 5.669 -16.622 1.00 70.38 85 LYS A N 1
ATOM 650 C CA . LYS A 1 85 ? 4.496 6.134 -16.420 1.00 70.38 85 LYS A CA 1
ATOM 651 C C . LYS A 1 85 ? 3.938 5.659 -15.074 1.00 70.38 85 LYS A C 1
ATOM 653 O O . LYS A 1 85 ? 4.044 4.481 -14.725 1.00 70.38 85 LYS A O 1
ATOM 658 N N . ARG A 1 86 ? 3.312 6.580 -14.337 1.00 71.94 86 ARG A N 1
ATOM 659 C CA . ARG A 1 86 ? 2.798 6.369 -12.976 1.00 71.94 86 ARG A CA 1
ATOM 660 C C . ARG A 1 86 ? 1.332 6.776 -12.853 1.00 71.94 86 ARG A C 1
ATOM 662 O O . ARG A 1 86 ? 0.844 7.551 -13.675 1.00 71.94 86 ARG A O 1
ATOM 669 N N . VAL A 1 87 ? 0.650 6.246 -11.842 1.00 63.03 87 VAL A N 1
ATOM 670 C CA . VAL A 1 87 ? -0.683 6.703 -11.414 1.00 63.03 87 VAL A CA 1
ATOM 671 C C . VAL A 1 87 ? -0.586 7.344 -10.036 1.00 63.03 87 VAL A C 1
ATOM 673 O O . VAL A 1 87 ? -0.015 6.751 -9.122 1.00 63.03 87 VAL A O 1
ATOM 676 N N . GLU A 1 88 ? -1.104 8.566 -9.921 1.00 52.62 88 GLU A N 1
ATOM 677 C CA . GLU A 1 88 ? -1.230 9.302 -8.659 1.00 52.62 88 GLU A CA 1
ATOM 678 C C . GLU A 1 88 ? -2.403 8.765 -7.833 1.00 52.62 88 GLU A C 1
ATOM 680 O O . GLU A 1 88 ? -3.378 8.256 -8.387 1.00 52.62 88 GLU A O 1
ATOM 685 N N . GLY A 1 89 ? -2.331 8.942 -6.513 1.00 49.03 89 GLY A N 1
ATOM 686 C CA . GLY A 1 89 ? -3.440 8.647 -5.617 1.00 49.03 89 GLY A CA 1
ATOM 687 C C . GLY A 1 89 ? -3.538 7.166 -5.289 1.00 49.03 89 GLY A C 1
ATOM 688 O O . GLY A 1 89 ? -4.186 6.379 -5.978 1.00 49.03 89 GLY A O 1
ATOM 689 N N . PHE A 1 90 ? -2.921 6.787 -4.179 1.00 50.72 90 PHE A N 1
ATOM 690 C CA . PHE A 1 90 ? -3.122 5.464 -3.627 1.00 50.72 90 PHE A CA 1
ATOM 691 C C . PHE A 1 90 ? -4.451 5.399 -2.867 1.00 50.72 90 PHE A C 1
ATOM 693 O O . PHE A 1 90 ? -4.870 6.349 -2.225 1.00 50.72 90 PHE A O 1
ATOM 700 N N . THR A 1 91 ? -5.188 4.305 -2.987 1.00 42.50 91 THR A N 1
ATOM 701 C CA . THR A 1 91 ? -6.273 3.947 -2.070 1.00 42.50 91 THR A CA 1
ATOM 702 C C . THR A 1 91 ? -6.069 2.465 -1.841 1.00 42.50 91 THR A C 1
ATOM 704 O O . THR A 1 91 ? -6.367 1.667 -2.728 1.00 42.50 91 THR A O 1
ATOM 707 N N . VAL A 1 92 ? -5.495 2.091 -0.700 1.00 48.00 92 VAL A N 1
ATOM 708 C CA . VAL A 1 92 ? -5.651 0.706 -0.253 1.00 48.00 92 VAL A CA 1
ATOM 709 C C . VAL A 1 92 ? -7.066 0.588 0.257 1.00 48.00 92 VAL A C 1
ATOM 711 O O . VAL A 1 92 ? -7.498 1.403 1.059 1.00 48.00 92 VAL A O 1
ATOM 714 N N . LEU A 1 93 ? -7.797 -0.392 -0.248 1.00 39.31 93 LEU A N 1
ATOM 715 C CA . LEU A 1 93 ? -9.013 -0.868 0.385 1.00 39.31 93 LEU A CA 1
ATOM 716 C C . LEU A 1 93 ? -8.616 -2.149 1.109 1.00 39.31 93 LEU A C 1
ATOM 718 O O . LEU A 1 93 ? -8.757 -3.238 0.557 1.00 39.31 93 LEU A O 1
ATOM 722 N N . GLU A 1 94 ? -8.040 -2.036 2.305 1.00 47.47 94 GLU A N 1
ATOM 723 C CA . GLU A 1 94 ? -7.967 -3.209 3.176 1.00 47.47 94 GLU A CA 1
ATOM 724 C C . GLU A 1 94 ? -9.255 -3.256 3.975 1.00 47.47 94 GLU A C 1
ATOM 726 O O . GLU A 1 94 ? -9.469 -2.402 4.826 1.00 47.47 94 GLU A O 1
ATOM 731 N N . HIS A 1 95 ? -10.113 -4.240 3.704 1.00 42.47 95 HIS A N 1
ATOM 732 C CA . HIS A 1 95 ? -11.227 -4.569 4.586 1.00 42.47 95 HIS A CA 1
ATOM 733 C C . HIS A 1 95 ? -10.633 -5.202 5.851 1.00 42.47 95 HIS A C 1
ATOM 735 O O . HIS A 1 95 ? -10.452 -6.416 5.947 1.00 42.47 95 HIS A O 1
ATOM 741 N N . LEU A 1 96 ? -10.243 -4.355 6.801 1.00 49.31 96 LEU A N 1
ATOM 742 C CA . LEU A 1 96 ? -9.668 -4.762 8.072 1.00 49.31 96 LEU A CA 1
ATOM 743 C C . LEU A 1 96 ? -10.834 -5.159 8.964 1.00 49.31 96 LEU A C 1
ATOM 745 O O . LEU A 1 96 ? -11.391 -4.329 9.670 1.00 49.31 96 LEU A O 1
ATOM 749 N N . SER A 1 97 ? -11.245 -6.428 8.933 1.00 43.34 97 SER A N 1
ATOM 750 C CA . SER A 1 97 ? -12.200 -6.912 9.925 1.00 43.34 97 SER A CA 1
ATOM 751 C C . SER A 1 97 ? -11.569 -6.755 11.311 1.00 43.34 97 SER A C 1
ATOM 753 O O . SER A 1 97 ? -10.728 -7.564 11.710 1.00 43.34 97 SER A O 1
ATOM 755 N N . LEU A 1 98 ? -11.965 -5.713 12.042 1.00 44.69 98 LEU A N 1
ATOM 756 C CA . LEU A 1 98 ? -11.805 -5.634 13.485 1.00 44.69 98 LEU A CA 1
ATOM 757 C C . LEU A 1 98 ? -12.715 -6.720 14.060 1.00 44.69 98 LEU A C 1
ATOM 759 O O . LEU A 1 98 ? -13.865 -6.468 14.411 1.00 44.69 98 LEU A O 1
ATOM 763 N N . MET A 1 99 ? -12.243 -7.968 14.046 1.00 39.91 99 MET A N 1
ATOM 764 C CA . MET A 1 99 ? -12.915 -9.012 14.801 1.00 39.91 99 MET A CA 1
ATOM 765 C C . MET A 1 99 ? -12.805 -8.636 16.287 1.00 39.91 99 MET A C 1
ATOM 767 O O . MET A 1 99 ? -11.699 -8.301 16.725 1.00 39.91 99 MET A O 1
ATOM 771 N N . PRO A 1 100 ? -13.927 -8.615 17.026 1.00 45.34 100 PRO A N 1
ATOM 772 C CA . PRO A 1 100 ? -13.923 -8.366 18.463 1.00 45.34 100 PRO A CA 1
ATOM 773 C C . PRO A 1 100 ? -13.166 -9.448 19.242 1.00 45.34 100 PRO A C 1
ATOM 775 O O . PRO A 1 100 ? -13.093 -10.602 18.757 1.00 45.34 100 PRO A O 1
#

pLDDT: mean 81.23, std 16.99, range [39.31, 95.31]

Sequence (100 aa):
MYIGSTDQRGLHHLVWEIMDNAIDEALNGYGKSIKIVIEDDMTLSVRDEGRGMPIELHKSGVSALQVIFTVLHAGGKFSTKEAIKRVEGFTVLEHLSLMP